Protein 3PFY (pdb70)

InterPro domains:
  IPR003323 OTU domain [PF02338] (220-335)
  IPR003323 OTU domain [PS50802] (213-341)
  IPR038765 Papain-like cysteine peptidase superfamily [SSF54001] (200-343)
  IPR050704 Peptidase C85-like [PTHR12419] (183-346)

Nearest PDB structures (foldseek):
  3pfy-assembly1_A  TM=9.988E-01  e=2.428E-23  Homo sapiens
  3tmp-assembly4_G  TM=9.338E-01  e=1.438E-16  Homo sapiens
  3tmp-assembly1_A  TM=9.338E-01  e=9.614E-16  Homo sapiens
  3tmp-assembly2_C  TM=8.823E-01  e=2.569E-15  Homo sapiens
  6oar-assembly3_E  TM=5.422E-01  e=1.997E-02  Kupe virus

Foldseek 3Di:
DVVVQVVLVVVLQVCLCVVPVKHWAFDPDPQQVQLQLCCLPVVGSCRVVLVVLCCLVCVVVVCVVPPVVVSNLNVLNVAKEFEAESHNHGPDISCNVVPNPVRHFYWYAYPPRHITGIGRD

B-factor: mean 22.44, std 11.69, range [7.35, 78.51]

Structure (mmCIF, N/CA/C/O backbone):
data_3PFY
#
_entry.id   3PFY
#
_cell.length_a   80.605
_cell.length_b   80.605
_cell.length_c   52.263
_cell.angle_alpha   90.00
_cell.angle_beta   90.00
_cell.angle_gamma   90.00
#
_symmetry.space_group_name_H-M   'P 41 21 2'
#
loop_
_entity.id
_entity.type
_entity.pdbx_description
1 polymer 'OTU domain-containing protein 5'
2 non-polymer DI(HYDROXYETHYL)ETHER
3 non-polymer 'TETRAETHYLENE GLYCOL'
4 non-polymer 'SULFATE ION'
5 non-polymer 'UNKNOWN ATOM OR ION'
6 water water
#
loop_
_atom_site.group_PDB
_atom_site.id
_atom_site.type_symbol
_atom_site.label_atom_id
_atom_site.label_alt_id
_atom_site.label_comp_id
_atom_site.label_asym_id
_atom_site.label_entity_id
_atom_site.label_seq_id
_atom_site.pdbx_PDB_ins_code
_atom_site.Cartn_x
_atom_site.Cartn_y
_atom_site.Cartn_z
_atom_site.occupancy
_atom_site.B_iso_or_equiv
_atom_site.auth_seq_id
_atom_site.auth_comp_id
_atom_site.auth_asym_id
_atom_site.auth_atom_id
_atom_site.pdbx_PDB_model_num
ATOM 6 N N . ASP A 1 38 ? 12.247 47.129 -0.830 1.00 39.59 192 ASP A N 1
ATOM 7 C CA . ASP A 1 38 ? 11.982 48.147 0.178 1.00 37.84 192 ASP A CA 1
ATOM 8 C C . ASP A 1 38 ? 11.564 47.483 1.486 1.00 33.89 192 ASP A C 1
ATOM 9 O O . ASP A 1 38 ? 10.982 46.378 1.471 1.00 29.33 192 ASP A O 1
ATOM 12 N N . PRO A 1 39 ? 11.827 48.151 2.624 1.00 35.78 193 PRO A N 1
ATOM 13 C CA . PRO A 1 39 ? 11.453 47.579 3.924 1.00 36.41 193 PRO A CA 1
ATOM 14 C C . PRO A 1 39 ? 9.999 47.097 4.004 1.00 33.25 193 PRO A C 1
ATOM 15 O O . PRO A 1 39 ? 9.734 46.065 4.630 1.00 32.05 193 PRO A O 1
ATOM 19 N N . ALA A 1 40 ? 9.073 47.830 3.375 1.00 32.74 194 ALA A N 1
ATOM 20 C CA . ALA A 1 40 ? 7.669 47.412 3.375 1.00 31.57 194 ALA A CA 1
ATOM 21 C C . ALA A 1 40 ? 7.454 46.136 2.566 1.00 28.88 194 ALA A C 1
ATOM 22 O O . ALA A 1 40 ? 6.708 45.253 2.978 1.00 28.23 194 ALA A O 1
ATOM 24 N N . THR A 1 41 ? 8.084 46.053 1.400 1.00 28.15 195 THR A N 1
ATOM 25 C CA . THR A 1 41 ? 7.994 44.825 0.584 1.00 28.03 195 THR A CA 1
ATOM 26 C C . THR A 1 41 ? 8.622 43.626 1.306 1.00 26.05 195 THR A C 1
ATOM 27 O O . THR A 1 41 ? 8.074 42.502 1.268 1.00 26.25 195 THR A O 1
ATOM 31 N N . VAL A 1 42 ? 9.746 43.860 1.983 1.00 25.30 196 VAL A N 1
ATOM 32 C CA . VAL A 1 42 ? 10.371 42.818 2.800 1.00 25.81 196 VAL A CA 1
ATOM 33 C C . VAL A 1 42 ? 9.397 42.313 3.862 1.00 25.19 196 VAL A C 1
ATOM 34 O O . VAL A 1 42 ? 9.188 41.109 3.993 1.00 24.10 196 VAL A O 1
ATOM 38 N N . GLU A 1 43 ? 8.815 43.239 4.633 1.00 21.74 197 GLU A N 1
ATOM 39 C CA . GLU A 1 43 ? 7.880 42.808 5.676 1.00 23.07 197 GLU A CA 1
ATOM 40 C C . GLU A 1 43 ? 6.680 42.085 5.059 1.00 22.61 197 GLU A C 1
ATOM 41 O O . GLU A 1 43 ? 6.166 41.104 5.637 1.00 22.80 197 GLU A O 1
ATOM 47 N N . GLN A 1 44 ? 6.228 42.519 3.880 1.00 23.25 198 GLN A N 1
ATOM 48 C CA . GLN A 1 44 ? 5.118 41.808 3.214 1.00 22.94 198 GLN A CA 1
ATOM 49 C C . GLN A 1 44 ? 5.492 40.356 2.886 1.00 20.48 198 GLN A C 1
ATOM 50 O O . GLN A 1 44 ? 4.699 39.424 3.083 1.00 20.56 198 GLN A O 1
ATOM 56 N N . GLN A 1 45 ? 6.706 40.175 2.398 1.00 19.06 199 GLN A N 1
ATOM 57 C CA . GLN A 1 45 ? 7.225 38.840 2.075 1.00 17.37 199 GLN A CA 1
ATOM 58 C C . GLN A 1 45 ? 7.257 37.986 3.357 1.00 15.80 199 GLN A C 1
ATOM 59 O O . GLN A 1 45 ? 6.874 36.805 3.327 1.00 14.54 199 GLN A O 1
ATOM 65 N N . GLU A 1 46 ? 7.727 38.570 4.461 1.00 14.57 200 GLU A N 1
ATOM 66 C CA . GLU A 1 46 ? 7.861 37.783 5.708 1.00 14.71 200 GLU A CA 1
ATOM 67 C C . GLU A 1 46 ? 6.485 37.383 6.214 1.00 14.97 200 GLU A C 1
ATOM 68 O O . GLU A 1 46 ? 6.278 36.241 6.658 1.00 15.26 200 GLU A O 1
ATOM 74 N N . HIS A 1 47 ? 5.545 38.323 6.158 1.00 16.58 201 HIS A N 1
ATOM 75 C CA . HIS A 1 47 ? 4.219 38.095 6.701 1.00 18.75 201 HIS A CA 1
ATOM 76 C C . HIS A 1 47 ? 3.492 37.060 5.846 1.00 18.44 201 HIS A C 1
ATOM 77 O O . HIS A 1 47 ? 2.854 36.120 6.383 1.00 18.72 201 HIS A O 1
ATOM 84 N N . TRP A 1 48 ? 3.583 37.224 4.521 1.00 17.81 202 TRP A N 1
ATOM 85 C CA . TRP A 1 48 ? 2.966 36.239 3.587 1.00 19.28 202 TRP A CA 1
ATOM 86 C C . TRP A 1 48 ? 3.487 34.822 3.869 1.00 17.85 202 TRP A C 1
ATOM 87 O O . TRP A 1 48 ? 2.716 33.842 3.847 1.00 18.10 202 TRP A O 1
ATOM 98 N N . PHE A 1 49 ? 4.794 34.695 4.055 1.00 15.63 203 PHE A N 1
ATOM 99 C CA . PHE A 1 49 ? 5.416 33.383 4.247 1.00 14.58 203 PHE A CA 1
ATOM 100 C C . PHE A 1 49 ? 4.932 32.755 5.559 1.00 14.93 203 PHE A C 1
ATOM 101 O O . PHE A 1 49 ? 4.524 31.573 5.574 1.00 14.74 203 PHE A O 1
ATOM 109 N N . GLU A 1 50 ? 4.932 33.539 6.635 1.00 14.11 204 GLU A N 1
ATOM 110 C CA . GLU A 1 50 ? 4.486 32.993 7.935 1.00 14.93 204 GLU A CA 1
ATOM 111 C C . GLU A 1 50 ? 3.040 32.504 7.829 1.00 15.83 204 GLU A C 1
ATOM 112 O O . GLU A 1 50 ? 2.691 31.423 8.323 1.00 15.69 204 GLU A O 1
ATOM 118 N N . LYS A 1 51 ? 2.199 33.299 7.172 1.00 15.50 205 LYS A N 1
ATOM 119 C CA . LYS A 1 51 ? 0.778 32.931 7.067 1.00 16.08 205 LYS A CA 1
ATOM 120 C C . LYS A 1 51 ? 0.605 31.713 6.189 1.00 15.52 205 LYS A C 1
ATOM 121 O O . LYS A 1 51 ? -0.185 30.819 6.511 1.00 15.25 205 LYS A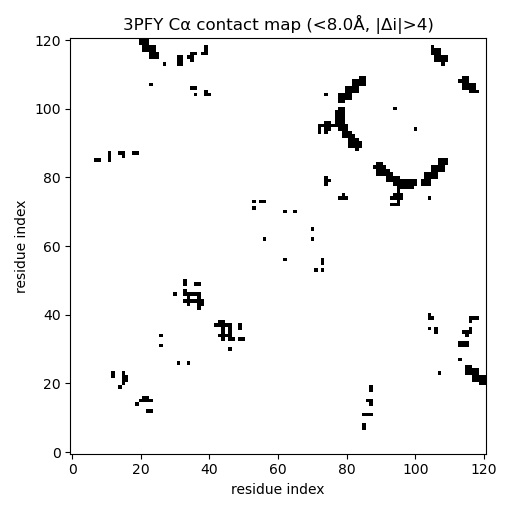 O 1
ATOM 125 N N . ALA A 1 52 ? 1.351 31.664 5.074 1.00 14.75 206 ALA A N 1
ATOM 126 C CA . ALA A 1 52 ? 1.207 30.538 4.127 1.00 15.45 206 ALA A CA 1
ATOM 127 C C . ALA A 1 52 ? 1.663 29.249 4.781 1.00 13.82 206 ALA A C 1
ATOM 128 O O . ALA A 1 52 ? 1.057 28.189 4.619 1.00 14.94 206 ALA A O 1
ATOM 130 N N . LEU A 1 53 ? 2.748 29.322 5.535 1.00 14.28 207 LEU A N 1
ATOM 131 C CA . LEU A 1 53 ? 3.243 28.138 6.152 1.00 13.94 207 LEU A CA 1
ATOM 132 C C . LEU A 1 53 ? 2.273 27.662 7.240 1.00 14.06 207 LEU A C 1
ATOM 133 O O . LEU A 1 53 ? 1.989 26.475 7.361 1.00 13.77 207 LEU A O 1
ATOM 138 N N . ARG A 1 54 ? 1.725 28.601 8.016 1.00 13.38 208 ARG A N 1
ATOM 139 C CA . ARG A 1 54 ? 0.716 28.225 9.027 1.00 13.71 208 ARG A CA 1
ATOM 140 C C . ARG A 1 54 ? -0.534 27.619 8.361 1.00 13.97 208 ARG A C 1
ATOM 141 O O . ARG A 1 54 ? -1.038 26.566 8.773 1.00 13.74 208 ARG A O 1
ATOM 149 N N . ASP A 1 55 ? -1.035 28.279 7.318 1.00 13.19 209 ASP A N 1
ATOM 150 C CA . ASP A 1 55 ? -2.303 27.842 6.737 1.00 14.81 209 ASP A CA 1
ATOM 151 C C . ASP A 1 55 ? -2.154 26.570 5.888 1.00 14.51 209 ASP A C 1
ATOM 152 O O . ASP A 1 55 ? -3.086 25.747 5.850 1.00 16.26 209 ASP A O 1
ATOM 157 N N . LYS A 1 56 ? -1.033 26.426 5.199 1.00 13.47 210 LYS A N 1
ATOM 158 C CA . LYS A 1 56 ? -0.909 25.290 4.251 1.00 13.83 210 LYS A CA 1
ATOM 159 C C . LYS A 1 56 ? -0.378 24.079 4.954 1.00 12.96 210 LYS A C 1
ATOM 160 O O . LYS A 1 56 ? -0.746 22.951 4.621 1.00 15.05 210 LYS A O 1
ATOM 166 N N . LYS A 1 57 ? 0.518 24.273 5.938 1.00 13.17 211 LYS A N 1
ATOM 167 C CA . LYS A 1 57 ? 1.222 23.138 6.536 1.00 14.80 211 LYS A CA 1
ATOM 168 C C . LYS A 1 57 ? 0.974 22.984 8.032 1.00 15.33 211 LYS A C 1
ATOM 169 O O . LYS A 1 57 ? 1.330 21.937 8.626 1.00 17.73 211 LYS A O 1
ATOM 175 N N . GLY A 1 58 ? 0.407 24.015 8.650 1.00 14.65 212 GLY A N 1
ATOM 176 C CA . GLY A 1 58 ? 0.195 24.009 10.094 1.00 15.75 212 GLY A CA 1
ATOM 177 C C . GLY A 1 58 ? 1.473 24.259 10.876 1.00 15.73 212 GLY A C 1
ATOM 178 O O . GLY A 1 58 ? 1.504 24.005 12.082 1.00 18.58 212 GLY A O 1
ATOM 179 N N . PHE A 1 59 ? 2.500 24.771 10.204 1.00 13.94 213 PHE A N 1
ATOM 180 C CA . PHE A 1 59 ? 3.811 25.026 10.884 1.00 13.95 213 PHE A CA 1
ATOM 181 C C . PHE A 1 59 ? 3.915 26.504 11.291 1.00 14.46 213 PHE A C 1
ATOM 182 O O . PHE A 1 59 ? 3.376 27.398 10.643 1.00 15.38 213 PHE A O 1
ATOM 190 N N A ILE A 1 60 ? 4.640 26.752 12.373 0.50 15.23 214 ILE A N 1
ATOM 191 N N B ILE A 1 60 ? 4.650 26.742 12.370 0.50 15.31 214 ILE A N 1
ATOM 192 C CA A ILE A 1 60 ? 4.840 28.087 12.886 0.50 15.50 214 ILE A CA 1
ATOM 193 C CA B ILE A 1 60 ? 4.856 28.063 12.919 0.50 15.73 214 ILE A CA 1
ATOM 194 C C A ILE A 1 60 ? 6.313 28.469 12.744 0.50 14.94 214 ILE A C 1
ATOM 195 C C B ILE A 1 60 ? 6.327 28.460 12.732 0.50 15.02 214 ILE A C 1
ATOM 196 O O A ILE A 1 60 ? 7.183 27.667 13.059 0.50 14.94 214 ILE A O 1
ATOM 197 O O B ILE A 1 60 ? 7.211 27.658 12.994 0.50 15.06 214 ILE A O 1
ATOM 206 N N . ILE A 1 61 ? 6.584 29.678 12.269 1.00 14.37 215 ILE A N 1
ATOM 207 C CA . ILE A 1 61 ? 7.970 30.186 12.231 1.00 15.20 215 ILE A CA 1
ATOM 208 C C . ILE A 1 61 ? 8.242 30.771 13.617 1.00 15.39 215 ILE A C 1
ATOM 209 O O . ILE A 1 61 ? 7.617 31.772 14.033 1.00 18.94 215 ILE A O 1
ATOM 214 N N . LYS A 1 62 ? 9.153 30.145 14.357 1.00 13.04 216 LYS A N 1
ATOM 215 C CA . LYS A 1 62 ? 9.563 30.637 15.655 1.00 13.71 216 LYS A CA 1
ATOM 216 C C . LYS A 1 62 ? 10.821 31.490 15.475 1.00 12.30 216 LYS A C 1
ATOM 217 O O . LYS A 1 62 ? 11.863 31.018 14.989 1.00 11.71 216 LYS A O 1
ATOM 223 N N . GLN A 1 63 ? 10.720 32.748 15.881 1.00 13.43 217 GLN A N 1
ATOM 224 C CA . GLN A 1 63 ? 11.791 33.696 15.661 1.00 12.10 217 GLN A CA 1
ATOM 225 C C . GLN A 1 63 ? 12.985 33.438 16.562 1.00 12.64 217 GLN A C 1
ATOM 226 O O . GLN A 1 63 ? 12.847 33.405 17.792 1.00 13.37 217 GLN A O 1
ATOM 240 N N . LYS A 1 65 ? 16.920 34.670 17.795 1.00 13.34 219 LYS A N 1
ATOM 241 C CA . LYS A 1 65 ? 17.632 35.933 17.954 1.00 16.08 219 LYS A CA 1
ATOM 242 C C . LYS A 1 65 ? 18.492 36.177 16.708 1.00 18.37 219 LYS A C 1
ATOM 243 O O . LYS A 1 65 ? 19.085 35.237 16.170 1.00 18.36 219 LYS A O 1
ATOM 249 N N . GLU A 1 66 ? 18.524 37.433 16.269 1.00 19.43 220 GLU A N 1
ATOM 250 C CA . GLU A 1 66 ? 19.185 37.794 15.011 1.00 22.26 220 GLU A CA 1
ATOM 251 C C . GLU A 1 66 ? 20.610 38.178 15.280 1.00 23.59 220 GLU A C 1
ATOM 252 O O . GLU A 1 66 ? 21.010 39.349 15.255 1.00 26.89 220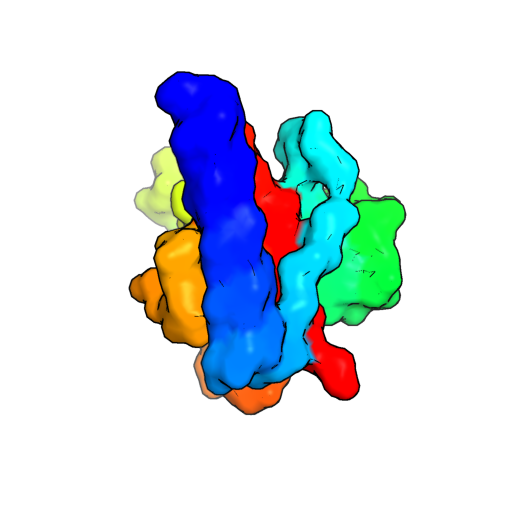 GLU A O 1
ATOM 258 N N . ASP A 1 67 ? 21.401 37.166 15.520 1.00 22.74 221 ASP A N 1
ATOM 259 C CA . ASP A 1 67 ? 22.822 37.368 15.578 1.00 24.65 221 ASP A CA 1
ATOM 260 C C . ASP A 1 67 ? 23.452 36.357 14.625 1.00 22.68 221 ASP A C 1
ATOM 261 O O . ASP A 1 67 ? 22.743 35.612 13.911 1.00 23.60 221 ASP A O 1
ATOM 266 N N . GLY A 1 68 ? 24.766 36.304 14.615 1.00 23.48 222 GLY A N 1
ATOM 267 C CA . GLY A 1 68 ? 25.466 35.442 13.719 1.00 23.33 222 GLY A CA 1
ATOM 268 C C . GLY A 1 68 ? 25.349 33.988 14.079 1.00 20.65 222 GLY A C 1
ATOM 269 O O . GLY A 1 68 ? 25.815 33.150 13.315 1.00 22.58 222 GLY A O 1
ATOM 270 N N . ALA A 1 69 ? 24.733 33.679 15.231 1.00 17.71 223 ALA A N 1
ATOM 271 C CA . ALA A 1 69 ? 24.580 32.283 15.634 1.00 15.74 223 ALA A CA 1
ATOM 272 C C . ALA A 1 69 ? 23.213 31.708 15.245 1.00 13.71 223 ALA A C 1
ATOM 273 O O . ALA A 1 69 ? 22.885 30.603 15.668 1.00 12.34 223 ALA A O 1
ATOM 275 N N A CYS A 1 70 ? 22.441 32.443 14.439 0.50 13.07 224 CYS A N 1
ATOM 276 N N B CYS A 1 70 ? 22.433 32.440 14.439 0.50 15.20 224 CYS A N 1
ATOM 277 C CA A CYS A 1 70 ? 21.052 32.057 14.167 0.50 10.98 224 CYS A CA 1
ATOM 278 C CA B CYS A 1 70 ? 21.053 32.021 14.136 0.50 15.60 224 CYS A CA 1
ATOM 279 C C A CYS A 1 70 ? 20.865 30.646 13.583 0.50 11.07 224 CYS A C 1
ATOM 280 C C B CYS A 1 70 ? 20.926 30.577 13.677 0.50 13.39 224 CYS A C 1
ATOM 281 O O A CYS A 1 70 ? 19.831 30.040 13.845 0.50 10.21 224 CYS A O 1
ATOM 282 O O B CYS A 1 70 ? 20.003 29.882 14.107 0.50 12.50 224 CYS A O 1
ATOM 287 N N . LEU A 1 71 ? 21.824 30.125 12.797 1.00 11.51 225 LEU A N 1
ATOM 288 C CA . LEU A 1 71 ? 21.658 28.744 12.295 1.00 11.19 225 LEU A CA 1
ATOM 289 C C . LEU A 1 71 ? 21.662 27.767 13.509 1.00 10.33 225 LEU A C 1
ATOM 290 O O . LEU A 1 71 ? 20.805 26.880 13.636 1.00 9.77 225 LEU A O 1
ATOM 295 N N . PHE A 1 72 ? 22.629 27.968 14.390 1.00 10.18 226 PHE A N 1
ATOM 296 C CA . PHE A 1 72 ? 22.768 27.063 15.563 1.00 9.34 226 PHE A CA 1
ATOM 297 C C . PHE A 1 72 ? 21.637 27.277 16.552 1.00 9.80 226 PHE A C 1
ATOM 298 O O . PHE A 1 72 ? 21.201 26.340 17.216 1.00 10.33 226 PHE A O 1
ATOM 306 N N . ARG A 1 73 ? 21.127 28.504 16.609 1.00 9.98 227 ARG A N 1
ATOM 307 C CA . ARG A 1 73 ? 19.925 28.776 17.430 1.00 9.74 227 ARG A CA 1
ATOM 308 C C . ARG A 1 73 ? 18.711 27.980 16.915 1.00 9.15 227 ARG A C 1
ATOM 309 O O . ARG A 1 73 ? 17.987 27.350 17.712 1.00 9.27 227 ARG A O 1
ATOM 317 N N . ALA A 1 74 ? 18.509 28.013 15.592 1.00 9.36 228 ALA A N 1
ATOM 318 C CA . ALA A 1 74 ? 17.341 27.375 14.993 1.00 9.91 228 ALA A CA 1
ATOM 319 C C . ALA A 1 74 ? 17.469 25.866 15.220 1.00 9.75 228 ALA A C 1
ATOM 320 O O . ALA A 1 74 ? 16.467 25.207 15.596 1.00 9.12 228 ALA A O 1
ATOM 322 N N . VAL A 1 75 ? 18.663 25.299 14.984 1.00 8.95 229 VAL A N 1
ATOM 323 C CA . VAL A 1 75 ? 18.817 23.859 15.246 1.00 9.25 229 VAL A CA 1
ATOM 324 C C . VAL A 1 75 ? 18.638 23.530 16.722 1.00 10.04 229 VAL A C 1
ATOM 325 O O . VAL A 1 75 ? 18.024 22.517 17.046 1.00 10.27 229 VAL A O 1
ATOM 329 N N . ALA A 1 76 ? 19.200 24.366 17.613 1.00 9.60 230 ALA A N 1
ATOM 330 C CA . ALA A 1 76 ? 19.013 24.149 19.041 1.00 11.36 230 ALA A CA 1
ATOM 331 C C . ALA A 1 76 ? 17.512 24.165 19.400 1.00 11.80 230 ALA A C 1
ATOM 332 O O . ALA A 1 76 ? 17.075 23.353 20.248 1.00 11.73 230 ALA A O 1
ATOM 334 N N . ASP A 1 77 ? 16.747 25.082 18.811 1.00 10.53 231 ASP A N 1
ATOM 335 C CA . ASP A 1 77 ? 15.307 25.059 19.129 1.00 10.75 231 ASP A CA 1
ATOM 336 C C . ASP A 1 77 ? 14.667 23.753 18.638 1.00 11.46 231 ASP A C 1
ATOM 337 O O . ASP A 1 77 ? 13.813 23.151 19.319 1.00 11.88 231 ASP A O 1
ATOM 342 N N . GLN A 1 78 ? 15.069 23.319 17.442 1.00 10.26 232 GLN A N 1
ATOM 343 C CA . GLN A 1 78 ? 14.540 22.086 16.871 1.00 11.39 232 GLN A CA 1
ATOM 344 C C . GLN A 1 78 ? 14.912 20.842 17.675 1.00 12.38 232 GLN A C 1
ATOM 345 O O . GLN A 1 78 ? 14.104 19.922 17.754 1.00 15.75 232 GLN A O 1
ATOM 351 N N . VAL A 1 79 ? 16.111 20.798 18.251 1.00 12.56 233 VAL A N 1
ATOM 352 C CA . VAL A 1 79 ? 16.598 19.584 18.900 1.00 13.37 233 VAL A CA 1
ATOM 353 C C . VAL A 1 79 ? 16.285 19.603 20.410 1.00 13.63 233 VAL A C 1
ATOM 354 O O . VAL A 1 79 ? 15.810 18.586 20.993 1.00 15.84 233 VAL A O 1
ATOM 358 N N . TYR A 1 80 ? 16.536 20.755 21.026 1.00 14.19 234 TYR A N 1
ATOM 359 C CA . TYR A 1 80 ? 16.383 20.892 22.490 1.00 15.32 234 TYR A CA 1
ATOM 360 C C . TYR A 1 80 ? 15.165 21.691 22.939 1.00 15.45 234 TYR A C 1
ATOM 361 O O . TYR A 1 80 ? 14.872 21.767 24.141 1.00 16.73 234 TYR A O 1
ATOM 370 N N . GLY A 1 81 ? 14.474 22.307 21.983 1.00 14.38 235 GLY A N 1
ATOM 371 C CA . GLY A 1 81 ? 13.378 23.169 22.317 1.00 15.67 235 GLY A CA 1
ATOM 372 C C . GLY A 1 81 ? 13.807 24.508 22.878 1.00 14.87 235 GLY A C 1
ATOM 373 O O . GLY A 1 81 ? 12.976 25.229 23.476 1.00 15.69 235 GLY A O 1
ATOM 374 N N . ASP A 1 82 ? 15.095 24.827 22.746 1.00 13.97 236 ASP A N 1
ATOM 375 C CA . ASP A 1 82 ? 15.620 26.040 23.419 1.00 14.24 236 ASP A CA 1
ATOM 376 C C . ASP A 1 82 ? 16.832 26.562 22.681 1.00 13.04 236 ASP A C 1
ATOM 377 O O . ASP A 1 82 ? 17.874 25.900 22.639 1.00 12.57 236 ASP A O 1
ATOM 382 N N . GLN A 1 83 ? 16.695 27.756 22.076 1.00 12.00 237 GLN A N 1
ATOM 383 C CA . GLN A 1 83 ? 17.819 28.318 21.354 1.00 10.99 237 GLN A CA 1
ATOM 384 C C . GLN A 1 83 ? 19.007 28.652 22.236 1.00 10.57 237 GLN A C 1
ATOM 385 O O . GLN A 1 83 ? 20.118 28.848 21.722 1.00 10.47 237 GLN A O 1
ATOM 391 N N . ASP A 1 84 ? 18.829 28.676 23.558 1.00 13.03 238 ASP A N 1
ATOM 392 C CA . ASP A 1 84 ? 19.999 28.904 24.427 1.00 13.53 238 ASP A CA 1
ATOM 393 C C . ASP A 1 84 ? 21.087 27.833 24.299 1.00 13.35 238 ASP A C 1
ATOM 394 O O . ASP A 1 84 ? 22.243 28.047 24.751 1.00 13.99 238 ASP A O 1
ATOM 415 N N . HIS A 1 86 ? 22.412 27.026 21.639 1.00 11.48 240 HIS A N 1
ATOM 416 C CA . HIS A 1 86 ? 23.119 27.273 20.359 1.00 11.19 240 HIS A CA 1
ATOM 417 C C . HIS A 1 86 ? 24.649 27.032 20.415 1.00 11.38 240 HIS A C 1
ATOM 418 O O . HIS A 1 86 ? 25.220 26.580 19.418 1.00 12.12 240 HIS A O 1
ATOM 425 N N . GLU A 1 87 ? 25.299 27.409 21.529 1.00 11.46 241 GLU A N 1
ATOM 426 C CA . GLU A 1 87 ? 26.780 27.273 21.541 1.00 13.52 241 GLU A CA 1
ATOM 427 C C . GLU A 1 87 ? 27.151 25.811 21.684 1.00 14.61 241 GLU A C 1
ATOM 428 O O . GLU A 1 87 ? 28.195 25.379 21.158 1.00 14.86 241 GLU A O 1
ATOM 434 N N . VAL A 1 88 ? 26.329 25.049 22.410 1.00 12.96 242 VAL A N 1
ATOM 435 C CA . VAL A 1 88 ? 26.539 23.586 22.495 1.00 13.27 242 VAL A CA 1
ATOM 436 C C . VAL A 1 88 ? 26.355 22.902 21.138 1.00 12.63 242 VAL A C 1
ATOM 437 O O . VAL A 1 88 ? 27.164 22.025 20.740 1.00 13.61 242 VAL A O 1
ATOM 441 N N . VAL A 1 89 ? 25.306 23.300 20.392 1.00 10.74 243 VAL A N 1
ATOM 442 C CA . VAL A 1 89 ? 25.109 22.773 19.049 1.00 10.67 243 VAL A CA 1
ATOM 443 C C . VAL A 1 89 ? 26.336 23.107 18.188 1.00 12.57 243 VAL A C 1
ATOM 444 O O . VAL A 1 89 ? 26.862 22.231 17.470 1.00 12.72 243 VAL A O 1
ATOM 448 N N . ARG A 1 90 ? 26.791 24.354 18.243 1.00 11.45 244 ARG A N 1
ATOM 449 C CA . ARG A 1 90 ? 27.929 24.752 17.421 1.00 13.20 244 ARG A CA 1
ATOM 450 C C . ARG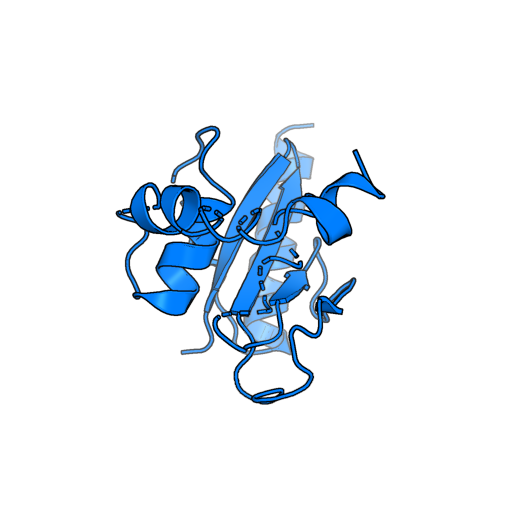 A 1 90 ? 29.170 23.937 17.825 1.00 13.96 244 ARG A C 1
ATOM 451 O O . ARG A 1 90 ? 29.892 23.439 16.966 1.00 15.30 244 ARG A O 1
ATOM 459 N N . LYS A 1 91 ? 29.403 23.812 19.139 1.00 12.68 245 LYS A N 1
ATOM 460 C CA . LYS A 1 91 ? 30.559 23.036 19.650 1.00 14.80 245 LYS A CA 1
ATOM 461 C C . LYS A 1 91 ? 30.486 21.620 19.117 1.00 14.75 245 LYS A C 1
ATOM 462 O O . LYS A 1 91 ? 31.482 21.105 18.626 1.00 16.66 245 LYS A O 1
ATOM 468 N N . HIS A 1 92 ? 29.317 21.001 19.223 1.00 14.42 246 HIS A N 1
ATOM 469 C CA . HIS A 1 92 ? 29.161 19.626 18.783 1.00 15.23 246 HIS A CA 1
ATOM 470 C C . HIS A 1 92 ? 29.324 19.497 17.273 1.00 15.30 246 HIS A C 1
ATOM 471 O O . HIS A 1 92 ? 29.905 18.512 16.806 1.00 15.66 246 HIS A O 1
ATOM 478 N N . CYS A 1 93 ? 28.814 20.483 16.525 1.00 13.24 247 CYS A N 1
ATOM 479 C CA . CYS A 1 93 ? 29.035 20.508 15.058 1.00 13.08 247 CYS A CA 1
ATOM 480 C C . CYS A 1 93 ? 30.533 20.569 14.731 1.00 15.36 247 CYS A C 1
ATOM 481 O O . CYS A 1 93 ? 31.019 19.777 13.933 1.00 16.84 247 CYS A O 1
ATOM 492 N N . ASP A 1 95 ? 32.973 19.706 16.701 1.00 23.18 249 ASP A N 1
ATOM 493 C CA . ASP A 1 95 ? 33.598 18.442 17.175 1.00 25.41 249 ASP A CA 1
ATOM 494 C C . ASP A 1 95 ? 33.427 17.389 16.114 1.00 24.16 249 ASP A C 1
ATOM 495 O O . ASP A 1 95 ? 34.367 16.627 15.824 1.00 26.06 249 ASP A O 1
ATOM 500 N N . TYR A 1 96 ? 32.227 17.349 15.528 1.00 21.68 250 TYR A N 1
ATOM 501 C CA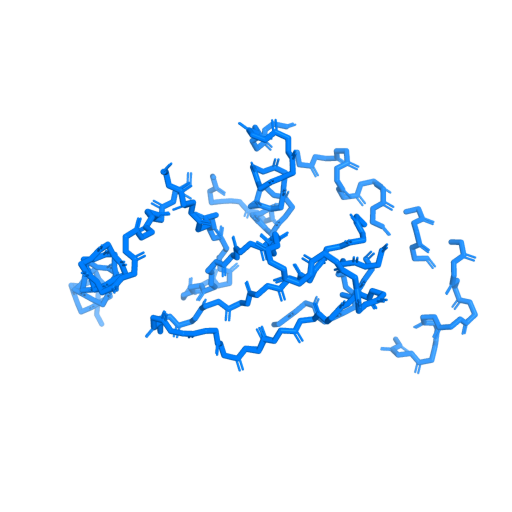 . TYR A 1 96 ? 31.893 16.340 14.538 1.00 20.48 250 TYR A CA 1
ATOM 502 C C . TYR A 1 96 ? 32.730 16.535 13.284 1.00 20.59 250 TYR A C 1
ATOM 503 O O . TYR A 1 96 ? 33.256 15.555 12.699 1.00 22.55 250 TYR A O 1
ATOM 512 N N . LEU A 1 97 ? 32.852 17.789 12.856 1.00 19.65 251 LEU A N 1
ATOM 513 C CA . LEU A 1 97 ? 33.680 18.088 11.670 1.00 20.81 251 LEU A CA 1
ATOM 514 C C . LEU A 1 97 ? 35.137 17.686 11.885 1.00 24.34 251 LEU A C 1
ATOM 515 O O . LEU A 1 97 ? 35.735 17.033 11.017 1.00 25.33 251 LEU A O 1
ATOM 536 N N . LYS A 1 99 ? 36.388 15.511 14.006 1.00 30.32 253 LYS A N 1
ATOM 537 C CA . LYS A 1 99 ? 36.474 14.044 14.107 1.00 32.72 253 LYS A CA 1
ATOM 538 C C . LYS A 1 99 ? 36.497 13.408 12.733 1.00 31.85 253 LYS A C 1
ATOM 539 O O . LYS A 1 99 ? 37.174 12.376 12.486 1.00 34.13 253 LYS A O 1
ATOM 543 N N . ASN A 1 100 ? 35.765 14.047 11.826 1.00 28.23 254 ASN A N 1
ATOM 544 C CA . ASN A 1 100 ? 35.598 13.575 10.451 1.00 27.45 254 ASN A CA 1
ATOM 545 C C . ASN A 1 100 ? 36.356 14.452 9.465 1.00 26.97 254 ASN A C 1
ATOM 546 O O . ASN A 1 100 ? 35.905 14.662 8.349 1.00 25.54 254 ASN A O 1
ATOM 551 N N . ALA A 1 101 ? 37.512 14.961 9.887 1.00 29.02 255 ALA A N 1
ATOM 552 C CA . ALA A 1 101 ? 38.236 15.966 9.119 1.00 30.05 255 ALA A CA 1
ATOM 553 C C . ALA A 1 101 ? 38.714 15.433 7.769 1.00 31.15 255 ALA A C 1
ATOM 554 O O . ALA A 1 101 ? 38.724 16.187 6.804 1.00 31.17 255 ALA A O 1
ATOM 556 N N . ASP A 1 102 ? 39.070 14.148 7.698 1.00 31.70 256 ASP A N 1
ATOM 557 C CA . ASP A 1 102 ? 39.510 13.524 6.417 1.00 32.99 256 ASP A CA 1
ATOM 558 C C . ASP A 1 102 ? 38.406 13.638 5.364 1.00 29.10 256 ASP A C 1
ATOM 559 O O . ASP A 1 102 ? 38.658 14.025 4.213 1.00 28.94 256 ASP A O 1
ATOM 564 N N . TYR A 1 103 ? 37.173 13.338 5.766 1.00 25.78 257 TYR A N 1
ATOM 565 C CA . TYR A 1 103 ? 36.051 13.444 4.834 1.00 23.11 257 TYR A CA 1
ATOM 566 C C . TYR A 1 103 ? 35.736 14.897 4.547 1.00 22.42 257 TYR A C 1
ATOM 567 O O . TYR A 1 103 ? 35.602 15.292 3.388 1.00 21.84 257 TYR A O 1
ATOM 576 N N . PHE A 1 104 ? 35.576 15.707 5.600 1.00 22.20 258 PHE A N 1
ATOM 577 C CA . PHE A 1 104 ? 35.156 17.088 5.364 1.00 22.13 258 PHE A CA 1
ATOM 578 C C . PHE A 1 104 ? 36.247 17.966 4.727 1.00 24.79 258 PHE A C 1
ATOM 579 O O . PHE A 1 104 ? 35.915 18.948 4.056 1.00 25.60 258 PHE A O 1
ATOM 587 N N . SER A 1 105 ? 37.511 17.548 4.834 1.00 26.61 259 SER A N 1
ATOM 588 C CA . SER A 1 105 ? 38.616 18.229 4.163 1.00 30.62 259 SER A CA 1
ATOM 589 C C . SER A 1 105 ? 38.519 18.100 2.646 1.00 29.71 259 SER A C 1
ATOM 590 O O . SER A 1 105 ? 39.244 18.780 1.936 1.00 32.27 259 SER A O 1
ATOM 593 N N . ASN A 1 106 ? 37.647 17.219 2.146 1.00 26.93 260 ASN A N 1
ATOM 594 C CA . ASN A 1 106 ? 37.396 17.170 0.700 1.00 27.11 260 ASN A CA 1
ATOM 595 C C . ASN A 1 106 ? 36.761 18.463 0.199 1.00 27.71 260 ASN A C 1
ATOM 596 O O . ASN A 1 106 ? 36.903 18.794 -0.973 1.00 28.60 260 ASN A O 1
ATOM 601 N N . TYR A 1 107 ? 36.079 19.193 1.097 1.00 26.66 261 TYR A N 1
ATOM 602 C CA . TYR A 1 107 ? 35.106 20.252 0.704 1.00 28.56 261 TYR A CA 1
ATOM 603 C C . TYR A 1 107 ? 35.408 21.667 1.153 1.00 32.20 261 TYR A C 1
ATOM 604 O O . TYR A 1 107 ? 34.551 22.555 1.058 1.00 34.20 261 TYR A O 1
ATOM 613 N N . VAL A 1 108 ? 36.615 21.864 1.638 1.00 34.85 262 VAL A N 1
ATOM 614 C CA . VAL A 1 108 ? 37.007 23.141 2.222 1.00 38.03 262 VAL A CA 1
ATOM 615 C C . VAL A 1 108 ? 38.234 23.680 1.493 1.00 41.82 262 VAL A C 1
ATOM 616 O O . VAL A 1 108 ? 38.995 22.912 0.905 1.00 43.58 262 VAL A O 1
ATOM 620 N N . GLY A 1 126 ? 23.580 28.651 2.259 1.00 39.64 280 GLY A N 1
ATOM 621 C CA . GLY A 1 126 ? 23.170 27.265 2.459 1.00 36.10 280 GLY A CA 1
ATOM 622 C C . GLY A 1 126 ? 23.922 26.479 3.530 1.00 32.44 280 GLY A C 1
ATOM 623 O O . GLY A 1 126 ? 23.464 25.373 3.872 1.00 33.43 280 GLY A O 1
ATOM 624 N N . ASN A 1 127 ? 25.067 26.996 4.037 1.00 29.49 281 ASN A N 1
ATOM 625 C CA . ASN A 1 127 ? 25.841 26.349 5.150 1.00 25.25 281 ASN A CA 1
ATOM 626 C C . ASN A 1 127 ? 25.920 24.827 5.008 1.00 23.15 281 ASN A C 1
ATOM 627 O O . ASN A 1 127 ? 25.625 24.081 5.953 1.00 19.73 281 ASN A O 1
ATOM 632 N N A HIS A 1 128 ? 26.308 24.363 3.820 0.50 19.91 282 HIS A N 1
ATOM 633 N N B HIS A 1 128 ? 26.320 24.353 3.826 0.50 19.94 282 HIS A N 1
ATOM 634 C CA A HIS A 1 128 ? 26.120 22.945 3.502 0.50 19.04 282 HIS A CA 1
ATOM 635 C CA B HIS A 1 128 ? 26.130 22.929 3.488 0.50 19.12 282 HIS A CA 1
ATOM 636 C C A HIS A 1 128 ? 26.918 22.020 4.419 0.50 17.12 282 HIS A C 1
ATOM 637 C C B HIS A 1 128 ? 26.967 21.959 4.316 0.50 17.31 282 HIS A C 1
ATOM 638 O O A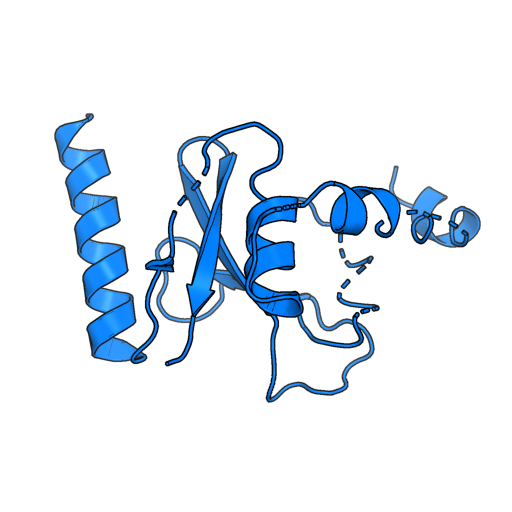 HIS A 1 128 ? 26.381 21.030 4.894 0.50 15.64 282 HIS A O 1
ATOM 639 O O B HIS A 1 128 ? 26.526 20.847 4.579 0.50 16.09 282 HIS A O 1
ATOM 648 N N . ILE A 1 129 ? 28.172 22.373 4.695 1.00 17.24 283 ILE A N 1
ATOM 649 C CA . ILE A 1 129 ? 29.014 21.511 5.535 1.00 16.50 283 ILE A CA 1
ATOM 650 C C . ILE A 1 129 ? 28.465 21.358 6.952 1.00 14.17 283 ILE A C 1
ATOM 651 O O . ILE A 1 129 ? 28.313 20.243 7.453 1.00 13.02 283 ILE A O 1
ATOM 656 N N . GLU A 1 130 ? 28.094 22.479 7.551 1.00 14.16 284 GLU A N 1
ATOM 657 C CA . GLU A 1 130 ? 27.475 22.438 8.898 1.00 14.47 284 GLU A CA 1
ATOM 658 C C . GLU A 1 130 ? 26.159 21.692 8.880 1.00 12.98 284 GLU A C 1
ATOM 659 O O . GLU A 1 130 ? 25.871 20.919 9.791 1.00 12.55 284 GLU A O 1
ATOM 673 N N . GLN A 1 132 ? 25.119 19.246 6.808 1.00 11.52 286 GLN A N 1
ATOM 674 C CA . GLN A 1 132 ? 25.359 17.790 6.688 1.00 11.90 286 GLN A CA 1
ATOM 675 C C . GLN A 1 132 ? 25.818 17.236 8.036 1.00 12.89 286 GLN A C 1
ATOM 676 O O . GLN A 1 132 ? 25.338 16.219 8.500 1.00 13.31 286 GLN A O 1
ATOM 682 N N . ALA A 1 133 ? 26.746 17.941 8.661 1.00 12.15 287 ALA A N 1
ATOM 683 C CA . ALA A 1 133 ? 27.259 17.496 9.962 1.00 13.76 287 ALA A CA 1
ATOM 684 C C . ALA A 1 133 ? 26.127 17.369 10.967 1.00 13.07 287 ALA A C 1
ATOM 685 O O . ALA A 1 133 ? 26.066 16.370 11.726 1.00 14.14 287 ALA A O 1
ATOM 695 N N . ALA A 1 135 ? 22.818 17.114 10.460 1.00 11.56 289 ALA A N 1
ATOM 696 C CA . ALA A 1 135 ? 21.858 16.041 10.123 1.00 11.22 289 ALA A CA 1
ATOM 697 C C . ALA A 1 135 ? 22.424 14.669 10.481 1.00 13.15 289 ALA A C 1
ATOM 698 O O . ALA A 1 135 ? 21.706 13.801 11.009 1.00 14.95 289 ALA A O 1
ATOM 700 N N . GLU A 1 136 ? 23.708 14.447 10.183 1.00 13.09 290 GLU A N 1
ATOM 701 C CA . GLU A 1 136 ? 24.322 13.175 10.546 1.00 15.05 290 GLU A CA 1
ATOM 702 C C . GLU A 1 136 ? 24.416 13.001 12.068 1.00 16.87 290 GLU A C 1
ATOM 703 O O . GLU A 1 136 ? 24.089 11.924 12.612 1.00 18.29 290 GLU A O 1
ATOM 717 N N . TYR A 1 138 ? 22.698 14.316 14.523 1.00 16.12 292 TYR A N 1
ATOM 718 C CA . TYR A 1 138 ? 21.409 14.167 15.209 1.00 16.71 292 TYR A CA 1
ATOM 719 C C . TYR A 1 138 ? 20.563 13.044 14.613 1.00 18.31 292 TYR A C 1
ATOM 720 O O . TYR A 1 138 ? 19.495 12.699 15.153 1.00 20.17 292 TYR A O 1
ATOM 729 N N . ASN A 1 139 ? 21.069 12.436 13.540 1.00 17.72 293 ASN A N 1
ATOM 730 C CA . ASN A 1 139 ? 20.350 11.323 12.881 1.00 19.24 293 ASN A CA 1
ATOM 731 C C . ASN A 1 139 ? 18.922 11.716 12.454 1.00 19.09 293 ASN A C 1
ATOM 732 O O . ASN A 1 139 ? 17.959 10.945 12.587 1.00 20.98 293 ASN A O 1
ATOM 737 N N . ARG A 1 140 ? 18.798 12.938 11.944 1.00 16.64 294 ARG A N 1
ATOM 738 C CA . ARG A 1 140 ? 17.517 13.470 11.498 1.00 17.00 294 ARG A CA 1
ATOM 739 C C . ARG A 1 140 ? 17.799 14.277 10.245 1.00 14.82 294 ARG A C 1
ATOM 740 O O . ARG A 1 140 ? 18.781 15.015 10.232 1.00 16.01 294 ARG A O 1
ATOM 748 N N . PRO A 1 141 ? 16.913 14.208 9.238 1.00 14.76 295 PRO A N 1
ATOM 749 C CA . PRO A 1 141 ? 17.156 15.100 8.096 1.00 13.55 295 PRO A CA 1
ATOM 750 C C . PRO A 1 141 ? 17.017 16.547 8.513 1.00 12.94 295 PRO A C 1
ATOM 751 O O . PRO A 1 141 ? 16.293 16.842 9.471 1.00 13.51 295 PRO A O 1
ATOM 755 N N . VAL A 1 142 ? 17.694 17.442 7.789 1.00 11.73 296 VAL A N 1
ATOM 756 C CA . VAL A 1 142 ? 17.429 18.891 7.973 1.00 12.00 296 VAL A CA 1
ATOM 757 C C . VAL A 1 142 ? 16.757 19.411 6.716 1.00 13.25 296 VAL A C 1
ATOM 758 O O . VAL A 1 142 ? 17.328 19.348 5.618 1.00 13.69 296 VAL A O 1
ATOM 762 N N . GLU A 1 143 ? 15.541 19.935 6.886 1.00 10.94 297 GLU A N 1
ATOM 763 C CA . GLU A 1 143 ? 14.736 20.491 5.780 1.00 11.48 297 GLU A CA 1
ATOM 764 C C . GLU A 1 143 ? 14.907 21.992 5.821 1.00 11.22 297 GLU A C 1
ATOM 765 O O . GLU A 1 143 ? 14.690 22.601 6.888 1.00 13.28 297 GLU A O 1
ATOM 771 N N . VAL A 1 144 ? 15.192 22.604 4.676 1.00 10.00 298 VAL A N 1
ATOM 772 C CA . VAL A 1 144 ? 15.406 24.065 4.626 1.00 10.44 298 VAL A CA 1
ATOM 773 C C . VAL A 1 144 ? 14.283 24.676 3.798 1.00 11.04 298 VAL A C 1
ATOM 774 O O . VAL A 1 144 ? 14.110 24.321 2.630 1.00 11.73 298 VAL A O 1
ATOM 778 N N . TYR A 1 145 ? 13.506 25.550 4.425 1.00 9.87 299 TYR A N 1
ATOM 779 C CA . TYR A 1 145 ? 12.418 26.293 3.752 1.00 11.15 299 TYR A CA 1
ATOM 780 C C . TYR A 1 145 ? 12.933 27.684 3.409 1.00 12.60 299 TYR A C 1
ATOM 781 O O . TYR A 1 145 ? 13.623 28.309 4.219 1.00 12.72 299 TYR A O 1
ATOM 790 N N . GLN A 1 146 ? 12.582 28.173 2.225 1.00 11.11 300 GLN A N 1
ATOM 791 C CA . GLN A 1 146 ? 13.061 29.475 1.763 1.00 12.41 300 GLN A CA 1
ATOM 792 C C . GLN A 1 146 ? 11.876 30.195 1.145 1.00 12.38 300 GLN A C 1
ATOM 793 O O . GLN A 1 146 ? 11.660 30.142 -0.081 1.00 14.00 300 GLN A O 1
ATOM 799 N N . TYR A 1 147 ? 11.116 30.912 1.993 1.00 13.16 301 TYR A N 1
ATOM 800 C CA . TYR A 1 147 ? 9.867 31.555 1.512 1.00 14.00 301 TYR A CA 1
ATOM 801 C C . TYR A 1 147 ? 9.049 30.566 0.682 1.00 15.29 301 TYR A C 1
ATOM 802 O O . TYR A 1 147 ? 8.469 30.914 -0.366 1.00 17.68 301 TYR A O 1
ATOM 811 N N . SER A 1 148 ? 9.035 29.327 1.176 1.00 14.47 302 SER A N 1
ATOM 812 C CA . SER A 1 148 ? 8.401 28.194 0.523 1.00 15.12 302 SER A CA 1
ATOM 813 C C . SER A 1 148 ? 7.648 27.356 1.534 1.00 15.64 302 SER A C 1
ATOM 814 O O . SER A 1 148 ? 8.028 27.283 2.706 1.00 15.08 302 SER A O 1
ATOM 817 N N . THR A 1 149 ? 6.570 26.699 1.105 1.00 15.85 303 THR A N 1
ATOM 818 C CA . THR A 1 149 ? 5.848 25.879 2.090 1.00 16.96 303 THR A CA 1
ATOM 819 C C . THR A 1 149 ? 6.214 24.396 2.009 1.00 17.23 303 THR A C 1
ATOM 820 O O . THR A 1 149 ? 5.782 23.595 2.831 1.00 18.87 303 THR A O 1
ATOM 824 N N . GLU A 1 150 ? 7.042 24.068 1.019 1.00 16.94 304 GLU A N 1
ATOM 825 C CA . GLU A 1 150 ? 7.719 22.781 0.973 1.00 17.42 304 GLU A CA 1
ATOM 826 C C . GLU A 1 150 ? 9.207 23.078 1.002 1.00 14.99 304 GLU A C 1
ATOM 827 O O . GLU A 1 150 ? 9.632 24.166 0.551 1.00 15.15 304 GLU A O 1
ATOM 833 N N . PRO A 1 151 ? 10.012 22.130 1.489 1.00 14.92 305 PRO A N 1
ATOM 834 C CA . PRO A 1 151 ? 11.456 22.423 1.576 1.00 13.75 305 PRO A CA 1
ATOM 835 C C . PRO A 1 151 ? 12.105 22.658 0.218 1.00 12.10 305 PRO A C 1
ATOM 836 O O . PRO A 1 151 ? 11.706 22.044 -0.779 1.00 14.31 305 PRO A O 1
ATOM 840 N N . ILE A 1 152 ? 13.059 23.581 0.165 1.00 10.88 306 ILE A N 1
ATOM 841 C CA . ILE A 1 152 ? 13.866 23.747 -1.076 1.00 12.43 306 ILE A CA 1
ATOM 842 C C . ILE A 1 152 ? 14.867 22.612 -1.196 1.00 11.88 306 ILE A C 1
ATOM 843 O O . ILE A 1 152 ? 15.144 22.103 -2.301 1.00 12.85 306 ILE A O 1
ATOM 848 N N A ASN A 1 153 ? 15.431 22.223 -0.067 0.50 11.37 307 ASN A N 1
ATOM 849 N N B ASN A 1 153 ? 15.414 22.220 -0.035 0.50 11.86 307 ASN A N 1
ATOM 850 C CA A ASN A 1 153 ? 16.315 21.076 -0.090 0.50 10.92 307 ASN A CA 1
ATOM 851 C CA B ASN A 1 153 ? 16.604 21.340 0.063 0.50 11.67 307 ASN A CA 1
ATOM 852 C C A ASN A 1 153 ? 16.263 20.413 1.259 0.50 11.01 307 ASN A C 1
ATOM 853 C C B ASN A 1 153 ? 16.512 20.518 1.345 0.50 11.83 307 ASN A C 1
ATOM 854 O O A ASN A 1 153 ? 15.806 20.979 2.253 0.50 10.39 307 ASN A O 1
ATOM 855 O O B ASN A 1 153 ? 16.224 21.099 2.410 0.50 11.20 307 ASN A O 1
ATOM 864 N N . THR A 1 154 ? 16.762 19.196 1.266 1.00 11.57 308 THR A N 1
ATOM 865 C CA . THR A 1 154 ? 16.799 18.370 2.482 1.00 11.46 308 THR A CA 1
ATOM 866 C C . THR A 1 154 ? 18.159 17.720 2.577 1.00 10.59 308 THR A C 1
ATOM 867 O O . THR A 1 154 ? 18.566 17.013 1.648 1.00 11.65 308 THR A O 1
ATOM 871 N N . PHE A 1 155 ? 18.857 17.959 3.697 1.00 10.08 309 PHE A N 1
ATOM 872 C CA . PHE A 1 155 ? 20.057 17.201 4.061 1.00 10.49 309 PHE A CA 1
ATOM 873 C C . PHE A 1 155 ? 19.576 15.930 4.719 1.00 12.04 309 PHE A C 1
ATOM 874 O O . PHE A 1 155 ? 18.920 15.971 5.757 1.00 12.46 309 PHE A O 1
ATOM 882 N N . HIS A 1 156 ? 19.881 14.781 4.101 1.00 11.14 310 HIS A N 1
ATOM 883 C CA . HIS A 1 156 ? 19.310 13.523 4.565 1.00 12.39 310 HIS A CA 1
ATOM 884 C C . HIS A 1 156 ? 19.920 12.911 5.808 1.00 14.91 310 HIS A C 1
ATOM 885 O O . HIS A 1 156 ? 19.332 11.973 6.365 1.00 16.55 310 HIS A O 1
ATOM 892 N N . GLY A 1 157 ? 21.111 13.360 6.190 1.00 15.42 311 GLY A N 1
ATOM 893 C CA . GLY A 1 157 ? 21.767 12.767 7.390 1.00 17.83 311 GLY A CA 1
ATOM 894 C C . GLY A 1 157 ? 22.139 11.328 7.096 1.00 20.71 311 GLY A C 1
ATOM 895 O O . GLY A 1 157 ? 22.885 11.079 6.149 1.00 21.31 311 GLY A O 1
ATOM 896 N N . ILE A 1 158 ? 21.623 10.396 7.898 1.00 21.10 312 ILE A N 1
ATOM 897 C CA . ILE A 1 158 ? 21.902 8.980 7.717 1.00 23.93 312 ILE A CA 1
ATOM 898 C C . ILE A 1 158 ? 20.684 8.271 7.112 1.00 23.05 312 ILE A C 1
ATOM 899 O O . ILE A 1 158 ? 20.565 7.042 7.206 1.00 25.59 312 ILE A O 1
ATOM 904 N N . HIS A 1 159 ? 19.776 9.050 6.518 1.00 21.81 313 HIS A N 1
ATOM 905 C CA . HIS A 1 159 ? 18.580 8.499 5.862 1.00 22.37 313 HIS A CA 1
ATOM 906 C C . HIS A 1 159 ? 17.703 7.715 6.838 1.00 23.92 313 HIS A C 1
ATOM 907 O O . HIS A 1 159 ? 17.108 6.684 6.470 1.00 25.04 313 HIS A O 1
ATOM 914 N N . GLN A 1 160 ? 17.652 8.186 8.087 1.00 29.96 314 GLN A N 1
ATOM 915 C CA . GLN A 1 160 ? 16.782 7.601 9.113 1.00 29.45 314 GLN A CA 1
ATOM 916 C C . GLN A 1 160 ? 15.929 8.735 9.704 1.00 26.71 314 GLN A C 1
ATOM 917 O O . GLN A 1 160 ? 16.235 9.933 9.493 1.00 23.91 314 GLN A O 1
ATOM 923 N N . ASN A 1 161 ? 14.854 8.373 10.405 1.00 27.63 315 ASN A N 1
ATOM 924 C CA . ASN A 1 161 ? 13.979 9.361 11.042 1.00 27.26 315 ASN A CA 1
ATOM 925 C C . ASN A 1 161 ? 13.419 10.423 10.081 1.00 26.73 315 ASN A C 1
ATOM 926 O O . ASN A 1 161 ? 13.254 11.592 10.443 1.00 26.49 315 ASN A O 1
ATOM 931 N N . GLU A 1 162 ? 13.098 9.998 8.857 1.00 29.08 316 GLU A N 1
ATOM 932 C CA . GLU A 1 162 ? 12.654 10.941 7.822 1.00 30.67 316 GLU A CA 1
ATOM 933 C C . GLU A 1 162 ? 11.318 11.609 8.173 1.00 31.51 316 GLU A C 1
ATOM 934 O O . GLU A 1 162 ? 11.029 12.710 7.716 1.00 32.15 316 GLU A O 1
ATOM 940 N N . ASP A 1 163 ? 10.548 10.977 9.057 1.00 32.95 317 ASP A N 1
ATOM 941 C CA . ASP A 1 163 ? 9.297 11.564 9.560 1.00 35.83 317 ASP A CA 1
ATOM 942 C C . ASP A 1 163 ? 9.471 12.557 10.720 1.00 32.86 317 ASP A C 1
ATOM 943 O O . ASP A 1 163 ? 8.488 13.129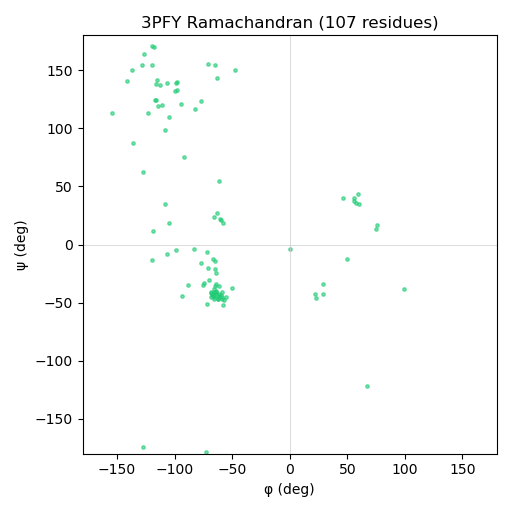 11.200 1.00 36.13 317 ASP A O 1
ATOM 948 N N . GLU A 1 164 ? 10.704 12.725 11.200 1.00 28.45 318 GLU A N 1
ATOM 949 C CA . GLU A 1 164 ? 10.988 13.695 12.276 1.00 27.82 318 GLU A CA 1
ATOM 950 C C . GLU A 1 164 ? 12.124 14.620 11.848 1.00 23.86 318 GLU A C 1
ATOM 951 O O . GLU A 1 164 ? 13.169 14.655 12.503 1.00 21.97 318 GLU A O 1
ATOM 957 N N . PRO A 1 165 ? 11.921 15.400 10.766 1.00 18.93 319 PRO A N 1
ATOM 958 C CA . PRO A 1 165 ? 13.038 16.254 10.353 1.00 17.19 319 PRO A CA 1
ATOM 959 C C . PRO A 1 165 ? 13.282 17.390 11.309 1.00 17.25 319 PRO A C 1
ATOM 960 O O . PRO A 1 165 ? 12.335 17.845 12.029 1.00 18.26 319 PRO A O 1
ATOM 964 N N . ILE A 1 166 ? 14.515 17.878 11.317 1.00 14.24 320 ILE A N 1
ATOM 965 C CA . ILE A 1 166 ? 14.822 19.226 11.813 1.00 12.76 320 ILE A CA 1
ATOM 966 C C . ILE A 1 166 ? 14.389 20.203 10.710 1.00 12.61 320 ILE A C 1
ATOM 967 O O . ILE A 1 166 ? 14.810 20.021 9.568 1.00 14.66 320 ILE A O 1
ATOM 972 N N . ARG A 1 167 ? 13.512 21.163 11.008 1.00 10.59 321 ARG A N 1
ATOM 973 C CA . ARG A 1 167 ? 13.044 22.080 9.979 1.00 10.13 321 ARG A CA 1
ATOM 974 C C . ARG A 1 167 ? 13.453 23.509 10.300 1.00 10.20 321 ARG A C 1
ATOM 975 O O . ARG A 1 167 ? 13.224 24.003 11.425 1.00 9.92 321 ARG A O 1
ATOM 983 N N . VAL A 1 168 ? 14.145 24.135 9.348 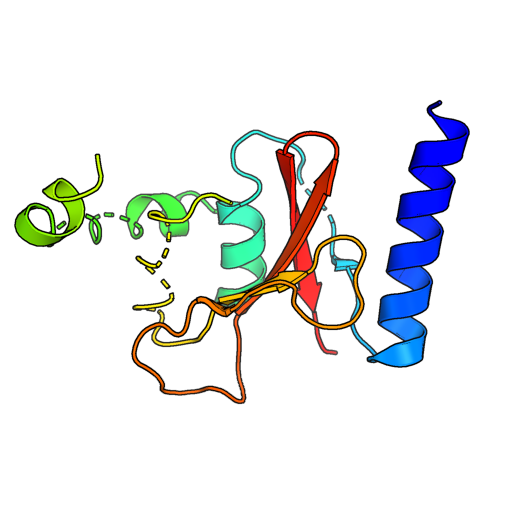1.00 9.39 322 VAL A N 1
ATOM 984 C CA . VAL A 1 168 ? 14.572 25.543 9.513 1.00 9.13 322 VAL A CA 1
ATOM 985 C C . VAL A 1 168 ? 14.153 26.356 8.335 1.00 9.27 322 VAL A C 1
ATOM 986 O O . VAL A 1 168 ? 13.951 25.812 7.234 1.00 10.95 322 VAL A O 1
ATOM 990 N N . SER A 1 169 ? 13.989 27.671 8.552 1.00 9.84 323 SER A N 1
ATOM 991 C CA . SER A 1 169 ? 13.679 28.550 7.453 1.00 10.51 323 SER A CA 1
ATOM 992 C C . SER A 1 169 ? 14.850 29.513 7.279 1.00 10.38 323 SER A C 1
ATOM 993 O O . SER A 1 169 ? 15.453 29.935 8.249 1.00 10.54 323 SER A O 1
ATOM 996 N N . TYR A 1 170 ? 15.172 29.813 6.017 1.00 10.87 324 TYR A N 1
ATOM 997 C CA . TYR A 1 170 ? 16.322 30.663 5.692 1.00 11.45 324 TYR A CA 1
ATOM 998 C C . TYR A 1 170 ? 15.776 31.891 5.035 1.00 13.18 324 TYR A C 1
ATOM 999 O O . TYR A 1 170 ? 15.095 31.806 4.021 1.00 14.51 324 TYR A O 1
ATOM 1008 N N . HIS A 1 171 ? 16.115 33.048 5.594 1.00 12.89 325 HIS A N 1
ATOM 1009 C CA . HIS A 1 171 ? 15.525 34.337 5.208 1.00 13.16 325 HIS A CA 1
ATOM 1010 C C . HIS A 1 171 ? 16.589 35.296 4.684 1.00 15.82 325 HIS A C 1
ATOM 1011 O O . HIS A 1 171 ? 17.784 35.026 4.757 1.00 17.23 325 HIS A O 1
ATOM 1018 N N . ARG A 1 172 ? 16.113 36.405 4.143 1.00 16.99 326 ARG A N 1
ATOM 1019 C CA . ARG A 1 172 ? 16.916 37.556 3.745 1.00 20.31 326 ARG A CA 1
ATOM 1020 C C . ARG A 1 172 ? 17.890 37.933 4.861 1.00 22.43 326 ARG A C 1
ATOM 1021 O O . ARG A 1 172 ? 17.629 37.657 6.045 1.00 22.32 326 ARG A O 1
ATOM 1029 N N . ASN A 1 173 ? 19.035 38.493 4.471 1.00 26.12 327 ASN A N 1
ATOM 1030 C CA . ASN A 1 173 ? 20.123 38.798 5.412 1.00 28.18 327 ASN A CA 1
ATOM 1031 C C . ASN A 1 173 ? 20.679 37.620 6.224 1.00 26.87 327 ASN A C 1
ATOM 1032 O O . ASN A 1 173 ? 21.083 37.784 7.388 1.00 26.98 327 ASN A O 1
ATOM 1037 N N . ILE A 1 174 ? 20.720 36.455 5.583 1.00 23.79 328 ILE A N 1
ATOM 1038 C CA . ILE A 1 174 ? 21.439 35.287 6.055 1.00 24.41 328 ILE A CA 1
ATOM 1039 C C . ILE A 1 174 ? 20.922 34.862 7.420 1.00 22.34 328 ILE A C 1
ATOM 1040 O O . ILE A 1 174 ? 21.699 34.549 8.317 1.00 25.25 328 ILE A O 1
ATOM 1044 N N . HIS A 1 175 ? 19.606 34.858 7.575 1.00 17.78 329 HIS A N 1
ATOM 1045 C CA . HIS A 1 175 ? 19.043 34.574 8.890 1.00 16.29 329 HIS A CA 1
ATOM 1046 C C . HIS A 1 175 ? 18.224 33.291 8.876 1.00 13.34 329 HIS A C 1
ATOM 1047 O O . HIS A 1 175 ? 17.484 33.037 7.936 1.00 13.77 329 HIS A O 1
ATOM 1054 N N . TYR A 1 176 ? 18.373 32.478 9.923 1.00 11.59 330 TYR A N 1
ATOM 1055 C CA . TYR A 1 176 ? 17.590 31.254 10.084 1.00 10.38 330 TYR A CA 1
ATOM 1056 C C . TYR A 1 176 ? 16.624 31.303 11.247 1.00 10.12 330 TYR A C 1
ATOM 1057 O O . TYR A 1 176 ? 16.965 31.771 12.341 1.00 11.61 330 TYR A O 1
ATOM 1066 N N . ASN A 1 177 ? 15.417 30.800 11.008 1.00 8.84 331 ASN A N 1
ATOM 1067 C CA . ASN A 1 177 ? 14.449 30.587 12.069 1.00 10.10 331 ASN A CA 1
ATOM 1068 C C . ASN A 1 177 ? 14.084 29.101 12.201 1.00 8.90 331 ASN A C 1
ATOM 1069 O O . ASN A 1 177 ? 14.507 28.271 11.392 1.00 10.65 331 ASN A O 1
ATOM 1074 N N . SER A 1 178 ? 13.374 28.774 13.277 1.00 9.13 332 SER A N 1
ATOM 1075 C CA . SER A 1 178 ? 12.983 27.383 13.540 1.00 9.93 332 SER A CA 1
ATOM 1076 C C . SER A 1 178 ? 11.537 27.187 13.061 1.00 11.14 332 SER A C 1
ATOM 1077 O O . SER A 1 178 ? 10.663 27.950 13.398 1.00 11.20 332 SER A O 1
ATOM 1080 N N . VAL A 1 179 ? 11.302 26.108 12.319 1.00 9.68 333 VAL A N 1
ATOM 1081 C CA . VAL A 1 179 ? 9.951 25.864 11.762 1.00 9.13 333 VAL A CA 1
ATOM 1082 C C . VAL A 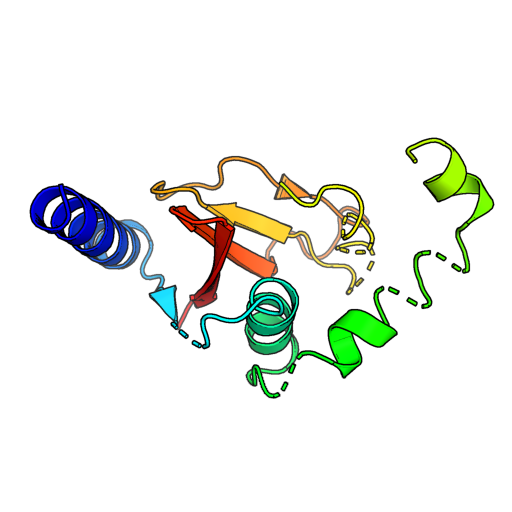1 179 ? 9.309 24.742 12.602 1.00 10.35 333 VAL A C 1
ATOM 1083 O O . VAL A 1 179 ? 9.741 23.590 12.552 1.00 11.35 333 VAL A O 1
ATOM 1087 N N . VAL A 1 180 ? 8.297 25.100 13.395 1.00 11.72 334 VAL A N 1
ATOM 1088 C CA . VAL A 1 180 ? 7.804 24.220 14.472 1.00 13.58 334 VAL A CA 1
ATOM 1089 C C . VAL A 1 180 ? 6.465 23.630 14.048 1.00 16.83 334 VAL A C 1
ATOM 1090 O O . VAL A 1 180 ? 5.624 24.337 13.461 1.00 16.50 334 VAL A O 1
ATOM 1094 N N . ASN A 1 181 ? 6.276 22.344 14.340 1.00 18.13 335 ASN A N 1
ATOM 1095 C CA . ASN A 1 181 ? 5.012 21.655 14.061 1.00 22.63 335 ASN A CA 1
ATOM 1096 C C . ASN A 1 181 ? 4.334 21.416 15.401 1.00 25.89 335 ASN A C 1
ATOM 1097 O O . ASN A 1 181 ? 4.716 20.492 16.125 1.00 28.52 335 ASN A O 1
ATOM 1102 N N . PRO A 1 182 ? 3.387 22.279 15.760 1.00 27.11 336 PRO A N 1
ATOM 1103 C CA . PRO A 1 182 ? 2.719 22.131 17.053 1.00 31.18 336 PRO A CA 1
ATOM 1104 C C . PRO A 1 182 ? 1.733 20.979 16.988 1.00 34.51 336 PRO A C 1
ATOM 1105 O O . PRO A 1 182 ? 1.828 20.056 17.792 1.00 39.33 336 PRO A O 1
#

Organism: Homo sapiens (NCBI:txid9606)

Solvent-accessible surface area: 7429 Å² total

GO terms:
  GO:0061578 K63-linked deubiquitinase activity (F, IDA)
  GO:0101005 deubiquitinase activity (F, IDA)
  GO:0016579 protein deubiquitination (P, IDA)
  GO:1990380 K48-linked deubiquitinase activity (F, IDA)
  GO:0004843 cysteine-type deubiquitinase activity (F, IDA)
  GO:0005634 nucleus (C, IDA)
  GO:0032496 response to lipopolysaccharide (P, IDA)
  GO:0070536 protein K63-linked deubiquitination (P, IDA)
  GO:0071108 protein K48-linked deubiquitination (P, IDA)
  GO:0061578 K63-linked deubiquitinase activity (F, IMP)
  GO:0014033 neural crest cell differentiation (P, IMP)
  GO:0070536 protein K63-linked deubiquitination (P, IMP)
  GO:0071108 protein K48-linked deubiquitination (P, IMP)
  GO:1990380 K48-linked deubiquitinase activity (F, IMP)
  GO:0101005 deubiquitinase activity (F, IMP)
  GO:1904263 positive regulation of TORC1 signaling (P, IMP)
  GO:1904515 positive regulation of TORC2 signaling (P, IMP)
  GO:0090090 negative regulation of canonical Wnt signaling pathway (P, IMP)
  GO:0061578 K63-linked deubiquitinase activity (F, EXP)
  GO:0005829 cytosol (C, TAS)

Secondary structure (DSSP, 8-state):
-HHHHHHHHHHHHHHHHHHH--EEE---STTHHHHHHHHHHHS----HHHHHH------HHHHTT-------------S-EEEESS-SS-SEEE-TTS--TTS-EEEEEETTTEEEEEE--

CATH classification: 3.30.200.90 (+1 more: 6.10.20.180)

Radius of gyration: 14.71 Å; Cα contacts (8 Å, |Δi|>4): 203; chains: 1; bounding box: 42×40×26 Å

Sequence (121 aa):
DPATVEQQEHWFEKALRDKKGFIIIKQKEDGACCLFRAVADQVYGDQDHEVVRKHCDYLKNADYFSNYVGNHHIEQAAEYNRPVEVYQYSTEPINNTFHGIHQNEDEPIRVSYHRNIHYNSVVNP